Protein AF-A0A256HD34-F1 (afdb_monomer)

Sequence (84 aa):
MDTVRATIAHLRRALTASDAHNPGAVNAALLQATMAIEETCHPKIAAALRTARGVDPDSRTLRRYIRQLLRRLIAVVNCWEPSE

Solvent-accessible surface area (backbone atoms only — not comparable to full-atom values): 4490 Å² total; per-residue (Å²): 114,67,37,60,56,50,20,47,54,24,45,52,46,20,47,55,22,28,77,67,68,32,53,69,52,18,54,53,21,44,50,50,22,49,71,37,40,57,43,92,85,36,50,74,56,43,54,49,42,58,52,47,71,75,39,60,53,72,38,71,65,35,55,51,50,49,53,53,50,45,54,53,53,50,49,56,52,59,74,66,48,77,82,125

Nearest PDB structures (foldseek):
  2e2a-assembly1_B  TM=5.047E-01  e=5.949E-01  Lactococcus lactis
  3k1s-assembly1_A  TM=4.971E-01  e=9.727E-01  Bacillus anthracis
  3l8r-assembly2_F  TM=4.944E-01  e=1.680E+00  Streptococcus mutans
  2lrl-assembly1_A  TM=4.555E-01  e=2.601E+00  Escherichia coli K-12
  5cwj-assembly1_A  TM=3.872E-01  e=9.137E+00  synthetic construct

Structure (mmCIF, N/CA/C/O backbone):
data_AF-A0A256HD34-F1
#
_entry.id   AF-A0A256HD34-F1
#
loop_
_atom_site.group_PDB
_atom_site.id
_atom_site.type_symbol
_atom_site.label_atom_id
_atom_site.label_alt_id
_atom_site.label_comp_id
_atom_site.label_asym_id
_atom_site.label_entity_id
_atom_site.label_seq_id
_atom_site.pdbx_PDB_ins_code
_atom_site.Cartn_x
_atom_site.Cartn_y
_atom_site.Cartn_z
_atom_site.occupancy
_atom_site.B_iso_or_equiv
_atom_site.auth_seq_id
_atom_site.auth_comp_id
_atom_site.auth_asym_id
_atom_site.auth_atom_id
_atom_site.pdbx_PDB_model_num
ATOM 1 N N . MET A 1 1 ? -2.752 7.586 16.038 1.00 57.19 1 MET A N 1
ATOM 2 C CA . MET A 1 1 ? -3.031 8.414 14.837 1.00 57.19 1 MET A CA 1
ATOM 3 C C . MET A 1 1 ? -1.791 8.623 13.970 1.00 57.19 1 MET A C 1
ATOM 5 O O . MET A 1 1 ? -1.912 8.564 12.749 1.00 57.19 1 MET A O 1
ATOM 9 N N . ASP A 1 2 ? -0.611 8.820 14.566 1.00 78.06 2 ASP A N 1
ATOM 10 C CA . ASP A 1 2 ? 0.632 9.070 13.817 1.00 78.06 2 ASP A CA 1
ATOM 11 C C . ASP A 1 2 ? 1.058 7.923 12.898 1.00 78.06 2 ASP A C 1
ATOM 13 O O . ASP A 1 2 ? 1.514 8.162 11.782 1.00 78.06 2 ASP A O 1
ATOM 17 N N . THR A 1 3 ? 0.821 6.677 13.312 1.00 84.88 3 THR A N 1
ATOM 18 C CA . THR A 1 3 ? 1.133 5.470 12.532 1.00 84.88 3 THR A CA 1
ATOM 19 C C . THR A 1 3 ? 0.403 5.450 11.188 1.00 84.88 3 THR A C 1
ATOM 21 O O . THR A 1 3 ? 1.027 5.277 10.146 1.00 84.88 3 THR A O 1
ATOM 24 N N . VAL A 1 4 ? -0.902 5.742 11.175 1.00 88.00 4 VAL A N 1
ATOM 25 C CA . VAL A 1 4 ? -1.725 5.790 9.952 1.00 88.00 4 VAL A CA 1
ATOM 26 C C . VAL A 1 4 ? -1.279 6.915 9.013 1.00 88.00 4 VAL A C 1
ATOM 28 O O . VAL A 1 4 ? -1.135 6.683 7.809 1.00 88.00 4 VAL A O 1
ATOM 31 N N . ARG A 1 5 ? -1.016 8.124 9.536 1.00 89.69 5 ARG A N 1
ATOM 32 C CA . ARG A 1 5 ? -0.523 9.246 8.714 1.00 89.69 5 ARG A CA 1
ATOM 33 C C . ARG A 1 5 ? 0.870 8.945 8.140 1.00 89.69 5 ARG A C 1
ATOM 35 O O . ARG A 1 5 ? 1.102 9.206 6.957 1.00 89.69 5 ARG A O 1
ATOM 42 N N . ALA A 1 6 ? 1.753 8.315 8.916 1.00 91.94 6 ALA A N 1
ATOM 43 C CA . ALA A 1 6 ? 3.053 7.842 8.441 1.00 91.94 6 ALA A CA 1
ATOM 44 C C . ALA A 1 6 ? 2.907 6.775 7.340 1.00 91.94 6 ALA A C 1
ATOM 46 O O . ALA A 1 6 ? 3.513 6.904 6.274 1.00 91.94 6 ALA A O 1
ATOM 47 N N . THR A 1 7 ? 2.038 5.772 7.520 1.00 93.31 7 THR A N 1
ATOM 48 C CA . THR A 1 7 ? 1.743 4.764 6.486 1.00 93.31 7 THR A CA 1
ATOM 49 C C . THR A 1 7 ? 1.239 5.413 5.193 1.00 93.31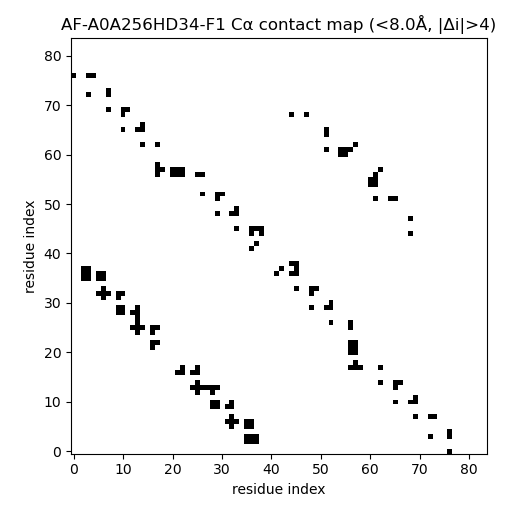 7 THR A C 1
ATOM 51 O O . THR A 1 7 ? 1.690 5.042 4.108 1.00 93.31 7 THR A O 1
ATOM 54 N N . ILE A 1 8 ? 0.356 6.417 5.277 1.00 94.06 8 ILE A N 1
ATOM 55 C CA . ILE A 1 8 ? -0.114 7.184 4.109 1.00 94.06 8 ILE A CA 1
ATOM 56 C C . ILE A 1 8 ? 1.060 7.869 3.395 1.00 94.06 8 ILE A C 1
ATOM 58 O O . ILE A 1 8 ? 1.155 7.795 2.167 1.00 94.06 8 ILE A O 1
ATOM 62 N N . ALA A 1 9 ? 1.967 8.511 4.134 1.00 95.56 9 ALA A N 1
ATOM 63 C CA . ALA A 1 9 ? 3.135 9.174 3.555 1.00 95.56 9 ALA A CA 1
ATOM 64 C C . ALA A 1 9 ? 4.056 8.180 2.825 1.00 95.56 9 ALA A C 1
ATOM 66 O O . ALA A 1 9 ? 4.474 8.439 1.693 1.00 95.56 9 ALA A O 1
ATOM 67 N N . HIS A 1 10 ? 4.318 7.015 3.420 1.00 96.31 10 HIS A N 1
ATOM 68 C CA . HIS A 1 10 ? 5.115 5.962 2.788 1.00 96.31 10 HIS A CA 1
ATOM 69 C C . HIS A 1 10 ? 4.440 5.384 1.537 1.00 96.31 10 HIS A C 1
ATOM 71 O O . HIS A 1 10 ? 5.099 5.195 0.518 1.00 96.31 10 HIS A O 1
ATOM 77 N N . LEU A 1 11 ? 3.120 5.187 1.553 1.00 95.31 11 LEU A N 1
ATOM 78 C CA . LEU A 1 11 ? 2.374 4.733 0.376 1.00 95.31 11 LEU A CA 1
ATOM 79 C C . LEU A 1 11 ? 2.373 5.757 -0.765 1.00 95.31 11 LEU A C 1
ATOM 81 O O . LEU A 1 11 ? 2.476 5.371 -1.928 1.00 95.31 11 LEU A O 1
ATOM 85 N N . ARG A 1 12 ? 2.299 7.058 -0.457 1.00 96.44 12 ARG A N 1
ATOM 86 C CA . ARG A 1 12 ? 2.463 8.117 -1.467 1.00 96.44 12 ARG A CA 1
ATOM 87 C C . ARG A 1 12 ? 3.852 8.057 -2.103 1.00 96.44 12 ARG A C 1
ATOM 89 O O . ARG A 1 12 ? 3.947 8.090 -3.324 1.00 96.44 12 ARG A O 1
ATOM 96 N N . ARG A 1 13 ? 4.907 7.873 -1.298 1.00 95.94 13 ARG A N 1
ATOM 97 C CA . ARG A 1 13 ? 6.281 7.684 -1.804 1.00 95.94 13 ARG A CA 1
ATOM 98 C C . ARG A 1 13 ? 6.407 6.442 -2.688 1.00 95.94 13 ARG A C 1
ATOM 100 O O . ARG A 1 13 ? 7.035 6.522 -3.736 1.00 95.94 13 ARG A O 1
ATOM 107 N N . ALA A 1 14 ? 5.781 5.326 -2.308 1.00 95.12 14 ALA A N 1
ATOM 108 C CA . ALA A 1 14 ? 5.769 4.109 -3.121 1.00 95.12 14 ALA A CA 1
ATOM 109 C C . ALA A 1 14 ? 5.087 4.331 -4.482 1.00 95.12 14 ALA A C 1
ATOM 111 O O . ALA A 1 14 ? 5.571 3.839 -5.497 1.00 95.12 14 ALA A O 1
ATOM 112 N N . LEU A 1 15 ? 3.993 5.103 -4.521 1.00 94.56 15 LEU A N 1
ATOM 113 C CA . LEU A 1 15 ? 3.315 5.444 -5.773 1.00 94.56 15 LEU A CA 1
ATOM 114 C C . LEU A 1 15 ? 4.209 6.297 -6.680 1.00 94.56 15 LEU A C 1
ATOM 116 O O . LEU A 1 15 ? 4.412 5.934 -7.832 1.00 94.56 15 LEU A O 1
ATOM 120 N N . THR A 1 16 ? 4.802 7.365 -6.138 1.00 95.88 16 THR A N 1
ATOM 121 C CA . THR A 1 16 ? 5.738 8.229 -6.875 1.00 95.88 16 THR A CA 1
ATOM 122 C C . THR A 1 16 ? 6.944 7.451 -7.400 1.00 95.88 16 THR A C 1
ATOM 124 O O . THR A 1 16 ? 7.351 7.650 -8.539 1.00 95.88 16 THR A O 1
ATOM 127 N N . ALA A 1 17 ? 7.498 6.535 -6.603 1.00 94.81 17 ALA A N 1
ATOM 128 C CA . ALA A 1 17 ? 8.605 5.682 -7.024 1.00 94.81 17 ALA A CA 1
ATOM 129 C C . ALA A 1 17 ? 8.210 4.708 -8.147 1.00 94.81 17 ALA A C 1
ATOM 131 O O . ALA A 1 17 ? 9.002 4.491 -9.060 1.00 94.81 17 ALA A O 1
ATOM 132 N N . SER A 1 18 ? 6.993 4.152 -8.103 1.00 93.56 18 SER A N 1
ATOM 133 C CA . SER A 1 18 ? 6.473 3.270 -9.160 1.00 93.56 18 SER A CA 1
ATOM 134 C C . SER A 1 18 ? 6.225 4.035 -10.462 1.00 93.56 18 SER A C 1
ATOM 136 O O . SER A 1 18 ? 6.523 3.524 -11.536 1.00 93.56 18 SER A O 1
ATOM 138 N N . ASP A 1 19 ? 5.725 5.272 -10.383 1.00 92.94 19 ASP A N 1
ATOM 139 C CA . ASP A 1 19 ? 5.561 6.138 -11.559 1.00 92.94 19 ASP A CA 1
ATOM 140 C C . ASP A 1 19 ? 6.918 6.565 -12.155 1.00 92.94 19 ASP A C 1
ATOM 142 O O . ASP A 1 19 ? 7.024 6.775 -13.360 1.00 92.94 19 ASP A O 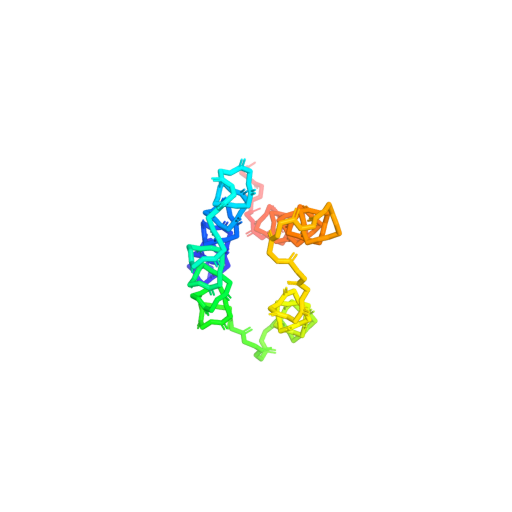1
ATOM 146 N N . ALA A 1 20 ? 7.965 6.645 -11.328 1.00 94.44 20 ALA A N 1
ATOM 147 C CA . ALA A 1 20 ? 9.338 6.939 -11.741 1.00 94.44 20 ALA A CA 1
ATOM 148 C C . ALA A 1 20 ? 10.155 5.697 -12.153 1.00 94.44 20 ALA A C 1
ATOM 150 O O . ALA A 1 20 ? 11.361 5.822 -12.363 1.00 94.44 20 ALA A O 1
ATOM 151 N N . HIS A 1 21 ? 9.537 4.511 -12.236 1.00 92.44 21 HIS A N 1
ATOM 152 C CA . HIS A 1 21 ? 10.213 3.246 -12.557 1.00 92.44 21 HIS A CA 1
ATOM 153 C C . HIS A 1 21 ? 11.422 2.943 -11.652 1.00 92.44 21 HIS A C 1
ATOM 155 O O . HIS A 1 21 ? 12.476 2.494 -12.104 1.00 92.44 21 HIS A O 1
ATOM 161 N N . ASN A 1 22 ? 11.286 3.229 -10.352 1.00 95.19 22 ASN A N 1
ATOM 162 C CA . ASN A 1 22 ? 12.322 2.996 -9.351 1.00 95.19 22 ASN A CA 1
ATOM 163 C C . ASN A 1 22 ? 11.918 1.859 -8.390 1.00 95.19 22 ASN A C 1
ATOM 165 O O . ASN A 1 22 ? 11.400 2.120 -7.295 1.00 95.19 22 ASN A O 1
ATOM 169 N N . PRO A 1 23 ? 12.181 0.589 -8.750 1.00 92.50 23 PRO A N 1
ATOM 170 C CA . PRO A 1 23 ? 11.733 -0.567 -7.976 1.00 92.50 23 PRO A CA 1
ATOM 171 C C . PRO A 1 23 ? 12.370 -0.653 -6.582 1.00 92.50 23 PRO A C 1
ATOM 173 O O . PRO A 1 23 ? 11.730 -1.102 -5.628 1.00 92.50 23 PRO A O 1
ATOM 176 N N . GLY A 1 24 ? 13.609 -0.173 -6.427 1.00 92.94 24 GLY A N 1
ATOM 177 C CA . GLY 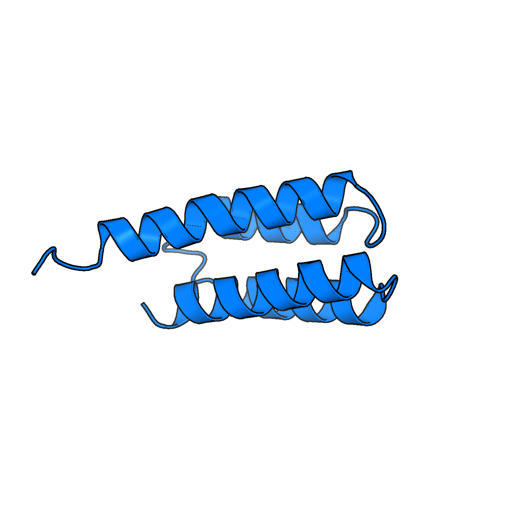A 1 24 ? 14.281 -0.111 -5.127 1.00 92.94 24 GLY A CA 1
ATOM 178 C C . GLY A 1 24 ? 13.558 0.825 -4.157 1.00 92.94 24 GLY A C 1
ATOM 179 O O . GLY A 1 24 ? 13.265 0.446 -3.021 1.00 92.94 24 GLY A O 1
ATOM 180 N N . ALA A 1 25 ? 13.193 2.020 -4.627 1.00 94.62 25 ALA A N 1
ATOM 181 C CA . ALA A 1 25 ? 12.449 2.990 -3.829 1.00 94.62 25 ALA A CA 1
ATOM 182 C C . ALA A 1 25 ? 11.012 2.528 -3.527 1.00 94.62 25 ALA A C 1
ATOM 184 O O . ALA A 1 25 ? 10.523 2.769 -2.421 1.00 94.62 25 ALA A O 1
ATOM 185 N N . VAL A 1 26 ? 10.355 1.813 -4.452 1.00 95.12 26 VAL A N 1
ATOM 186 C CA . VAL A 1 26 ? 9.043 1.185 -4.208 1.00 95.12 26 VAL A CA 1
ATOM 187 C C . VAL A 1 26 ? 9.128 0.198 -3.044 1.00 95.12 26 VAL A C 1
ATOM 189 O O . VAL A 1 26 ? 8.374 0.312 -2.076 1.00 95.12 26 VAL A O 1
ATOM 192 N N . ASN A 1 27 ? 10.074 -0.740 -3.101 1.00 94.31 27 ASN A N 1
ATOM 193 C CA . ASN A 1 27 ? 10.226 -1.773 -2.080 1.00 94.31 27 ASN A CA 1
ATOM 194 C C . ASN A 1 27 ? 10.592 -1.191 -0.713 1.00 94.31 27 ASN A C 1
ATOM 196 O O . ASN A 1 27 ? 10.013 -1.592 0.301 1.00 94.31 27 ASN A O 1
ATOM 200 N N . ALA A 1 28 ? 11.492 -0.206 -0.682 1.00 95.75 28 ALA A N 1
ATOM 201 C CA . ALA A 1 28 ? 11.838 0.506 0.542 1.00 95.75 28 ALA A CA 1
ATOM 202 C C . ALA A 1 28 ? 10.612 1.213 1.142 1.00 95.75 28 ALA A C 1
ATOM 204 O O . ALA A 1 28 ? 10.334 1.073 2.333 1.00 95.75 28 ALA A O 1
ATOM 205 N N . ALA A 1 29 ? 9.831 1.922 0.324 1.00 95.81 29 ALA A N 1
ATOM 206 C CA . ALA A 1 29 ? 8.645 2.633 0.787 1.00 95.81 29 ALA A CA 1
ATOM 207 C C . ALA A 1 29 ? 7.544 1.684 1.296 1.00 95.81 29 ALA A C 1
ATOM 209 O O . ALA A 1 29 ? 6.937 1.956 2.331 1.00 95.81 29 ALA A O 1
ATOM 210 N N . LEU A 1 30 ? 7.313 0.545 0.633 1.00 94.62 30 LEU A N 1
ATOM 211 C CA . LEU A 1 30 ? 6.357 -0.469 1.096 1.00 94.62 30 LEU A CA 1
ATOM 212 C C . LEU A 1 30 ? 6.806 -1.157 2.391 1.00 94.62 30 LEU A C 1
ATOM 214 O O . LEU A 1 30 ? 5.970 -1.453 3.250 1.00 94.62 30 LEU A O 1
ATOM 218 N N . LEU A 1 31 ? 8.110 -1.393 2.563 1.00 94.19 31 LEU A N 1
ATOM 219 C CA . LEU A 1 31 ? 8.661 -1.903 3.818 1.00 94.19 31 LEU A CA 1
ATOM 220 C C . LEU A 1 31 ? 8.418 -0.911 4.960 1.00 94.19 31 LEU A C 1
ATOM 222 O O . LEU A 1 31 ? 7.867 -1.297 5.987 1.00 94.19 31 LEU A O 1
ATOM 226 N N . GLN A 1 32 ? 8.740 0.367 4.753 1.00 94.81 32 GLN A N 1
ATOM 227 C CA . GLN A 1 32 ? 8.495 1.417 5.745 1.00 94.81 32 GLN A CA 1
ATOM 228 C C . GLN A 1 32 ? 7.001 1.555 6.072 1.00 94.81 32 GLN A C 1
ATOM 230 O O . GLN A 1 32 ? 6.634 1.641 7.238 1.00 94.81 32 GLN A O 1
ATOM 235 N N . ALA A 1 33 ? 6.116 1.469 5.071 1.00 94.12 33 ALA A N 1
ATOM 236 C CA . ALA A 1 33 ? 4.668 1.454 5.294 1.00 94.12 33 ALA A CA 1
ATOM 237 C C . ALA A 1 33 ? 4.216 0.262 6.160 1.00 94.12 33 ALA A C 1
ATOM 239 O O . ALA A 1 33 ? 3.343 0.424 7.010 1.00 94.12 33 ALA A O 1
ATOM 240 N N . THR A 1 34 ? 4.820 -0.914 5.954 1.00 92.31 34 THR A N 1
ATOM 241 C CA . THR A 1 34 ? 4.546 -2.136 6.732 1.00 92.31 34 THR A CA 1
ATOM 242 C C . THR A 1 34 ? 5.037 -2.017 8.174 1.00 92.31 34 THR A C 1
ATOM 244 O O . THR A 1 34 ? 4.377 -2.519 9.072 1.00 92.31 34 THR A O 1
ATOM 247 N N . MET A 1 35 ? 6.174 -1.355 8.404 1.00 91.06 35 MET A N 1
ATOM 248 C CA . MET A 1 35 ? 6.703 -1.120 9.753 1.00 91.06 35 MET A CA 1
ATOM 249 C C . MET A 1 35 ? 5.940 -0.022 10.500 1.00 91.06 35 MET A C 1
ATOM 251 O O . MET A 1 35 ? 5.828 -0.077 11.718 1.00 91.06 35 MET A O 1
ATOM 255 N N . ALA A 1 36 ? 5.427 0.974 9.776 1.00 92.12 36 ALA A N 1
ATOM 256 C CA . ALA A 1 36 ? 4.705 2.096 10.364 1.00 92.12 36 ALA A CA 1
ATOM 257 C C . ALA A 1 36 ? 3.271 1.742 10.777 1.00 92.12 36 ALA A C 1
ATOM 259 O O . ALA A 1 36 ? 2.743 2.357 11.700 1.00 92.12 36 ALA A O 1
ATOM 260 N N . ILE A 1 37 ? 2.617 0.799 10.086 1.00 90.31 37 ILE A N 1
ATOM 261 C CA . ILE A 1 37 ? 1.239 0.429 10.410 1.00 90.31 37 ILE A CA 1
ATOM 262 C C . ILE A 1 37 ? 1.201 -0.410 11.691 1.00 90.31 37 ILE A C 1
ATOM 264 O O . ILE A 1 37 ? 1.917 -1.398 11.833 1.00 90.31 37 ILE A O 1
ATOM 268 N N . GLU A 1 38 ? 0.315 -0.047 12.611 1.00 87.56 38 GLU A N 1
ATOM 269 C CA . GLU A 1 38 ? 0.053 -0.861 13.793 1.00 87.56 38 GLU A CA 1
ATOM 270 C C . GLU A 1 38 ? -0.826 -2.058 13.404 1.00 87.56 38 GLU A C 1
ATOM 272 O O . GLU A 1 38 ? -2.024 -1.923 13.140 1.00 87.56 38 GLU A O 1
ATOM 277 N N . GLU A 1 39 ? -0.215 -3.240 13.305 1.00 86.19 39 GLU A N 1
ATOM 278 C CA . GLU A 1 39 ? -0.876 -4.437 12.778 1.00 86.19 39 GLU A CA 1
ATOM 279 C C . GLU A 1 39 ? -2.048 -4.915 13.640 1.00 86.19 39 GLU A C 1
ATOM 281 O O . GLU A 1 39 ? -3.062 -5.342 13.089 1.00 86.19 39 GLU A O 1
ATOM 286 N N . THR A 1 40 ? -1.947 -4.806 14.965 1.00 85.06 40 THR A N 1
ATOM 287 C CA . THR A 1 40 ? -3.017 -5.188 15.900 1.00 85.06 40 THR A CA 1
ATOM 288 C C . THR A 1 40 ? -4.292 -4.376 15.661 1.00 85.06 40 THR A C 1
ATOM 290 O O . THR A 1 40 ? -5.390 -4.931 15.662 1.00 85.06 40 THR A O 1
ATOM 293 N N . CYS A 1 41 ? -4.146 -3.083 15.366 1.00 83.75 41 CYS A N 1
ATOM 294 C CA . CYS A 1 41 ? -5.244 -2.168 15.058 1.00 83.75 41 CYS A CA 1
ATOM 295 C C . CYS A 1 41 ? -5.737 -2.295 13.605 1.00 83.75 41 CYS A C 1
ATOM 297 O O . CYS A 1 41 ? -6.919 -2.086 13.318 1.00 83.75 41 CYS A O 1
ATOM 299 N N . HIS A 1 42 ? -4.852 -2.640 12.662 1.00 85.00 42 HIS A N 1
ATOM 300 C CA . HIS A 1 42 ? -5.154 -2.638 11.227 1.00 85.00 42 HIS A CA 1
ATOM 301 C C . HIS A 1 42 ? -4.671 -3.900 10.480 1.00 85.00 42 HIS A C 1
ATOM 303 O O . HIS A 1 42 ? -3.968 -3.794 9.465 1.00 85.00 42 HIS A O 1
ATOM 309 N N . PRO A 1 43 ? -5.116 -5.110 10.870 1.00 87.94 43 PRO A N 1
ATOM 310 C CA . PRO A 1 43 ? -4.568 -6.365 10.346 1.00 87.94 43 PRO A CA 1
ATOM 311 C C . PRO A 1 43 ? -4.819 -6.543 8.841 1.00 87.94 43 PRO A C 1
ATOM 313 O O . PRO A 1 43 ? -3.951 -6.995 8.093 1.00 87.94 43 PRO A O 1
ATOM 316 N N . LYS A 1 44 ? -5.985 -6.102 8.348 1.00 88.56 44 LYS A N 1
ATOM 317 C CA . LYS A 1 44 ? -6.322 -6.145 6.912 1.00 88.56 44 LYS A CA 1
ATOM 318 C C . LYS A 1 44 ? -5.423 -5.232 6.070 1.00 88.56 44 LYS A C 1
ATOM 320 O O . LYS A 1 44 ? -5.168 -5.533 4.905 1.00 88.56 44 LYS A O 1
ATOM 325 N N . ILE A 1 45 ? -4.961 -4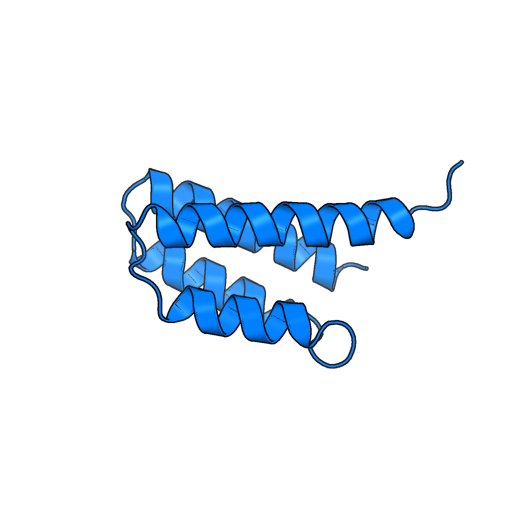.117 6.638 1.00 88.31 45 ILE A N 1
ATOM 326 C CA . ILE A 1 45 ? -4.069 -3.172 5.954 1.00 88.31 45 ILE A CA 1
ATOM 327 C C . ILE A 1 45 ? -2.649 -3.737 5.933 1.00 88.31 45 ILE A C 1
ATOM 329 O O . ILE A 1 45 ? -2.028 -3.755 4.872 1.00 88.31 45 ILE A O 1
ATOM 333 N N . ALA A 1 46 ? -2.177 -4.277 7.059 1.00 90.25 46 ALA A N 1
ATOM 334 C CA . ALA A 1 46 ? -0.884 -4.953 7.143 1.00 90.25 46 ALA A CA 1
ATOM 335 C C . ALA A 1 46 ? -0.781 -6.124 6.144 1.00 90.25 46 ALA A C 1
ATOM 337 O O . ALA A 1 46 ? 0.183 -6.212 5.382 1.00 90.25 46 ALA A O 1
ATOM 338 N N . ALA A 1 47 ? -1.809 -6.974 6.055 1.00 91.19 47 ALA A N 1
ATOM 339 C CA . ALA A 1 47 ? -1.855 -8.073 5.086 1.00 91.19 47 ALA A CA 1
ATOM 340 C C . ALA A 1 47 ? -1.813 -7.588 3.623 1.00 91.19 47 ALA A C 1
ATOM 342 O O . ALA A 1 47 ? -1.099 -8.148 2.786 1.00 91.19 47 ALA A O 1
ATOM 343 N N . ALA A 1 48 ? -2.539 -6.513 3.308 1.00 91.44 48 ALA A N 1
ATOM 344 C CA . ALA A 1 48 ? -2.535 -5.931 1.971 1.00 91.44 48 ALA A CA 1
ATOM 345 C C . ALA A 1 48 ? -1.177 -5.299 1.606 1.00 91.44 48 ALA A C 1
ATOM 347 O O . ALA A 1 48 ? -0.739 -5.428 0.465 1.00 91.44 48 ALA A O 1
ATOM 348 N N . LEU A 1 49 ? -0.479 -4.679 2.564 1.00 91.62 49 LEU A N 1
ATOM 349 C CA . LEU A 1 49 ? 0.884 -4.169 2.372 1.00 91.62 49 LEU A CA 1
ATOM 350 C C . LEU A 1 49 ? 1.882 -5.297 2.088 1.00 91.62 49 LEU A C 1
ATOM 352 O O . LEU A 1 49 ? 2.685 -5.185 1.163 1.00 91.62 49 LEU A O 1
ATOM 356 N N . ARG A 1 50 ? 1.793 -6.418 2.817 1.00 90.44 50 ARG A N 1
ATOM 357 C CA . ARG A 1 50 ? 2.612 -7.610 2.532 1.00 90.44 50 ARG A CA 1
ATOM 358 C C . ARG A 1 50 ? 2.344 -8.168 1.139 1.00 90.44 50 ARG A C 1
ATOM 360 O O . ARG A 1 50 ? 3.288 -8.486 0.428 1.00 90.44 50 ARG A O 1
ATOM 367 N N . THR A 1 51 ? 1.075 -8.219 0.735 1.00 91.25 51 THR A N 1
ATOM 368 C CA . THR A 1 51 ? 0.692 -8.643 -0.620 1.00 91.25 51 THR A CA 1
ATOM 369 C C . THR A 1 5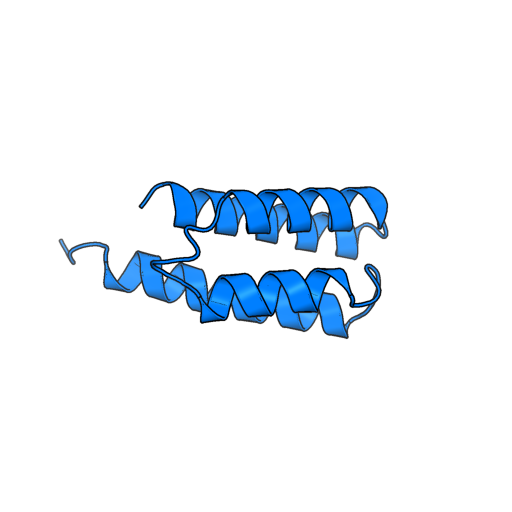1 ? 1.300 -7.716 -1.671 1.00 91.25 51 THR A C 1
ATOM 371 O O . THR A 1 51 ? 1.892 -8.191 -2.632 1.00 91.25 51 THR A O 1
ATOM 374 N N . ALA A 1 52 ? 1.224 -6.397 -1.466 1.00 90.50 52 ALA A N 1
ATOM 375 C CA . ALA A 1 52 ? 1.781 -5.405 -2.383 1.00 90.50 52 ALA A CA 1
ATOM 376 C C . ALA A 1 52 ? 3.300 -5.560 -2.585 1.00 90.50 52 ALA A C 1
ATOM 37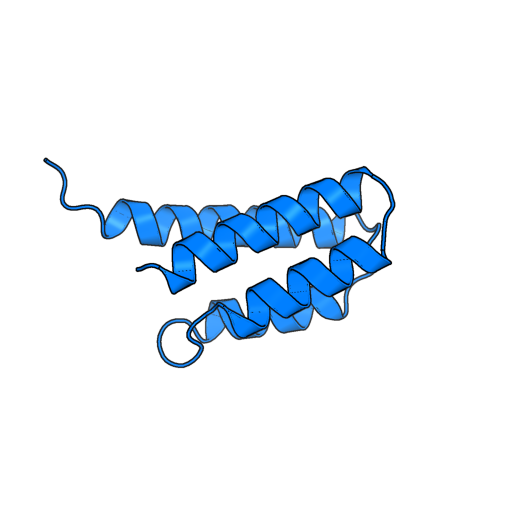8 O O . ALA A 1 52 ? 3.781 -5.348 -3.691 1.00 90.50 52 ALA A O 1
ATOM 379 N N . ARG A 1 53 ? 4.049 -5.988 -1.560 1.00 89.56 53 ARG A N 1
ATOM 380 C CA . ARG A 1 53 ? 5.498 -6.254 -1.668 1.00 89.56 53 ARG A CA 1
ATOM 381 C C . ARG A 1 53 ? 5.853 -7.443 -2.567 1.00 89.56 53 ARG A C 1
ATOM 383 O O . ARG A 1 53 ? 6.994 -7.534 -2.998 1.00 89.56 53 ARG A O 1
ATOM 390 N N . GLY A 1 54 ? 4.915 -8.358 -2.809 1.00 89.69 54 GLY A N 1
ATOM 391 C CA . GLY A 1 54 ? 5.100 -9.488 -3.726 1.00 89.69 54 GLY A CA 1
ATOM 392 C C . GLY A 1 54 ? 4.667 -9.194 -5.164 1.00 89.69 54 GLY A C 1
ATOM 393 O O . GLY A 1 54 ? 4.789 -10.060 -6.024 1.00 89.69 54 GLY A O 1
ATOM 394 N N . VAL A 1 55 ? 4.123 -8.004 -5.429 1.00 91.31 55 VAL A N 1
ATOM 395 C CA . VAL A 1 55 ? 3.687 -7.592 -6.765 1.00 91.31 55 VAL A CA 1
ATOM 396 C C . VAL A 1 55 ? 4.828 -6.856 -7.457 1.00 91.31 55 VAL A C 1
ATOM 398 O O . VAL A 1 55 ? 5.550 -6.093 -6.821 1.00 91.31 55 VAL A O 1
ATOM 401 N N . ASP A 1 56 ? 4.953 -7.056 -8.769 1.00 91.75 56 ASP A N 1
ATOM 402 C CA . ASP A 1 56 ? 5.924 -6.345 -9.597 1.00 91.75 56 ASP A CA 1
ATOM 403 C C . ASP A 1 56 ? 5.857 -4.813 -9.360 1.00 91.75 56 ASP A C 1
ATOM 405 O O . ASP A 1 56 ? 4.774 -4.223 -9.532 1.00 91.75 56 ASP A O 1
ATOM 409 N N . PRO A 1 57 ? 6.976 -4.175 -8.950 1.00 88.88 57 PRO A N 1
ATOM 410 C CA . PRO A 1 57 ? 7.044 -2.760 -8.578 1.00 88.88 57 PRO A CA 1
ATOM 411 C C . PRO A 1 57 ? 6.608 -1.788 -9.681 1.00 88.88 57 PRO A C 1
ATOM 413 O O . PRO A 1 57 ? 6.084 -0.708 -9.383 1.00 88.88 57 PRO A O 1
ATOM 416 N N . ASP A 1 58 ? 6.751 -2.186 -10.943 1.00 87.94 58 ASP A N 1
ATOM 417 C CA . ASP A 1 58 ? 6.403 -1.358 -12.100 1.00 87.94 58 ASP A CA 1
ATOM 418 C C . ASP A 1 58 ? 5.015 -1.681 -12.670 1.00 87.94 58 ASP A C 1
ATOM 420 O O . ASP A 1 58 ? 4.511 -1.008 -13.584 1.00 87.94 58 ASP A O 1
ATOM 424 N N . SER A 1 59 ? 4.322 -2.657 -12.083 1.00 91.00 59 SER A N 1
ATOM 425 C CA . SER A 1 59 ? 3.022 -3.089 -12.571 1.00 91.00 59 SER A CA 1
ATOM 426 C C . SER A 1 59 ? 1.914 -2.071 -12.290 1.00 91.00 59 SER A C 1
ATOM 428 O O . SER A 1 59 ? 1.794 -1.452 -11.225 1.00 91.00 59 SER A O 1
ATOM 430 N N . ARG A 1 60 ? 0.979 -1.973 -13.244 1.00 92.00 60 ARG A N 1
ATOM 431 C CA . ARG A 1 60 ? -0.288 -1.244 -13.042 1.00 92.00 60 ARG A CA 1
ATOM 432 C C . ARG A 1 60 ? -1.081 -1.806 -11.857 1.00 92.00 60 ARG A C 1
ATOM 434 O O . ARG A 1 60 ? -1.795 -1.054 -11.190 1.00 92.00 60 ARG A O 1
ATOM 441 N N . THR A 1 61 ? -0.945 -3.106 -11.595 1.00 92.06 61 THR A N 1
ATOM 442 C CA . THR A 1 61 ? -1.578 -3.811 -10.475 1.00 92.06 61 THR A CA 1
ATOM 443 C C . THR A 1 61 ? -1.110 -3.252 -9.138 1.00 92.06 61 THR A C 1
ATOM 445 O O . THR A 1 61 ? -1.952 -2.894 -8.312 1.00 92.06 61 THR A O 1
ATOM 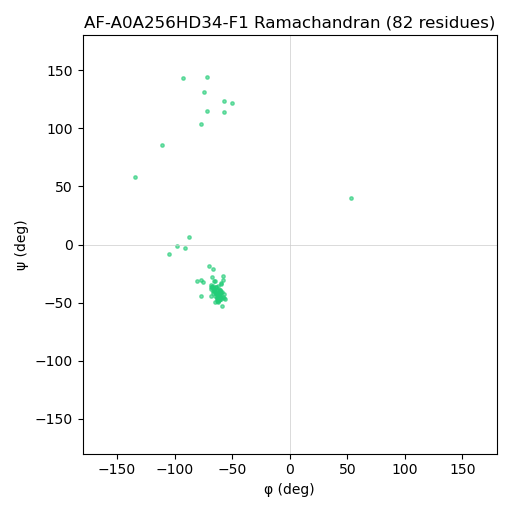448 N N . LEU A 1 62 ? 0.201 -3.072 -8.949 1.00 92.38 62 LEU A N 1
ATOM 449 C CA . LEU A 1 62 ? 0.730 -2.484 -7.724 1.00 92.38 62 LEU A CA 1
ATOM 450 C C . LEU A 1 62 ? 0.220 -1.055 -7.522 1.00 92.38 62 LEU A C 1
ATOM 452 O O . LEU A 1 62 ? -0.304 -0.727 -6.455 1.00 92.38 62 LEU A O 1
ATOM 456 N N . ARG A 1 63 ? 0.276 -0.213 -8.562 1.00 93.69 63 ARG A N 1
ATOM 457 C CA . ARG A 1 63 ? -0.240 1.166 -8.483 1.00 93.69 63 ARG A CA 1
ATOM 458 C C . ARG A 1 63 ? -1.726 1.216 -8.140 1.00 93.69 63 ARG A C 1
ATOM 460 O O . ARG A 1 63 ? -2.174 2.151 -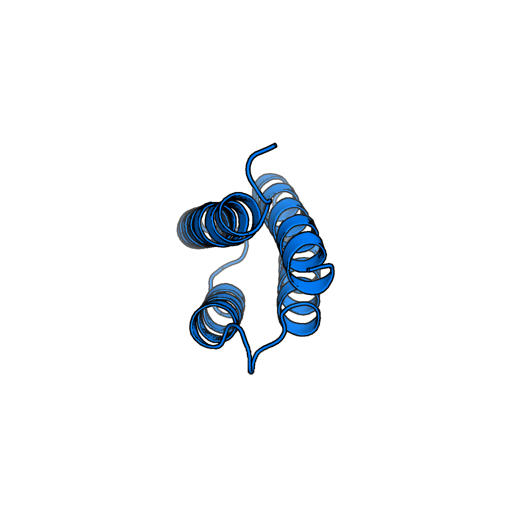7.472 1.00 93.69 63 ARG A O 1
ATOM 467 N N . ARG A 1 64 ? -2.522 0.247 -8.603 1.00 93.94 64 ARG A N 1
ATOM 468 C CA . ARG A 1 64 ? -3.943 0.132 -8.239 1.00 93.94 64 ARG A CA 1
ATOM 469 C C . ARG A 1 64 ? -4.102 -0.252 -6.768 1.00 93.94 64 ARG A C 1
ATOM 471 O O . ARG A 1 64 ? -4.908 0.376 -6.081 1.00 93.94 64 ARG A O 1
ATOM 478 N N . TYR A 1 65 ? -3.318 -1.213 -6.281 1.00 92.19 65 TYR A N 1
ATOM 479 C CA . TYR A 1 65 ? -3.342 -1.615 -4.874 1.00 92.19 65 TYR A CA 1
ATOM 480 C C . TYR A 1 65 ? -2.943 -0.481 -3.932 1.00 92.19 65 TYR A C 1
ATOM 482 O O . TYR A 1 65 ? -3.686 -0.188 -2.995 1.00 92.19 65 TYR A O 1
ATOM 490 N N . ILE A 1 66 ? -1.838 0.214 -4.214 1.00 93.12 66 ILE A N 1
ATOM 491 C CA . ILE A 1 66 ? -1.378 1.358 -3.413 1.00 93.12 66 ILE A CA 1
ATOM 492 C C . ILE A 1 66 ? -2.465 2.442 -3.347 1.00 93.12 66 ILE A C 1
ATOM 494 O O . ILE A 1 66 ? -2.793 2.929 -2.266 1.00 93.12 66 ILE A O 1
ATOM 498 N N . ARG A 1 67 ? -3.103 2.775 -4.478 1.00 94.38 67 ARG A N 1
ATOM 499 C CA . ARG A 1 67 ? -4.204 3.757 -4.516 1.00 94.38 67 ARG A CA 1
ATOM 500 C C . ARG A 1 67 ? -5.427 3.320 -3.708 1.00 94.38 67 ARG A C 1
ATOM 502 O O . ARG A 1 67 ? -6.047 4.149 -3.044 1.00 94.38 67 ARG A O 1
ATOM 509 N N . GLN A 1 68 ? -5.785 2.038 -3.743 1.00 92.88 68 GLN A N 1
ATOM 510 C CA . GLN A 1 68 ? -6.892 1.517 -2.940 1.00 92.88 68 GLN A CA 1
ATOM 511 C C . GLN A 1 68 ? -6.576 1.566 -1.438 1.00 92.88 68 GLN A C 1
ATOM 513 O O . GLN A 1 68 ? -7.448 1.927 -0.647 1.00 92.88 68 GLN A O 1
ATOM 518 N N . LEU A 1 69 ? -5.335 1.253 -1.054 1.00 91.62 69 LEU A N 1
ATOM 519 C CA . LEU A 1 69 ? -4.867 1.360 0.329 1.00 91.62 69 LEU A CA 1
ATOM 520 C C . LEU A 1 69 ? -4.900 2.803 0.828 1.00 91.62 69 LEU A C 1
ATOM 522 O O . LEU A 1 69 ? -5.439 3.054 1.903 1.00 91.62 69 LEU A O 1
ATOM 526 N N . LEU A 1 70 ? -4.420 3.751 0.021 1.00 93.19 70 LEU A N 1
ATOM 527 C CA . LEU A 1 70 ? -4.476 5.178 0.340 1.00 93.19 70 LEU A CA 1
ATOM 528 C C . LEU A 1 70 ? -5.907 5.652 0.609 1.00 93.19 70 LEU A C 1
ATOM 530 O O . LEU A 1 70 ? -6.144 6.306 1.617 1.00 93.19 70 LEU A O 1
ATOM 534 N N . ARG A 1 71 ? -6.877 5.283 -0.239 1.00 90.62 71 ARG A N 1
ATOM 535 C CA . ARG A 1 71 ? -8.289 5.660 -0.034 1.00 90.62 71 ARG A CA 1
ATOM 536 C C . ARG A 1 71 ? -8.853 5.116 1.276 1.00 90.62 71 ARG A C 1
ATOM 538 O O . ARG A 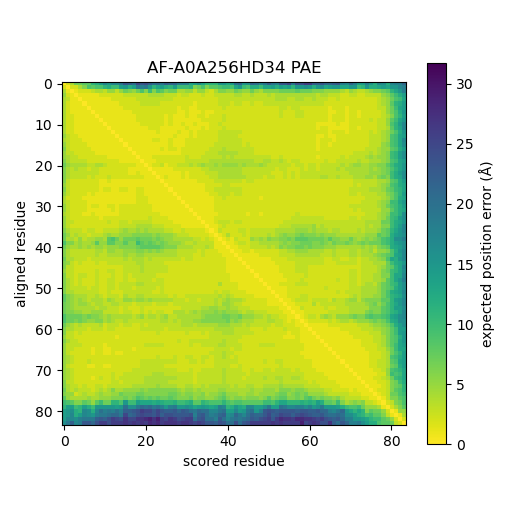1 71 ? -9.529 5.847 1.989 1.00 90.62 71 ARG A O 1
ATOM 545 N N . ARG A 1 72 ? -8.561 3.851 1.600 1.00 88.75 72 ARG A N 1
ATOM 546 C CA . ARG A 1 72 ? -9.008 3.226 2.856 1.00 88.75 72 ARG A CA 1
ATOM 547 C C . ARG A 1 72 ? -8.401 3.918 4.074 1.00 88.75 72 ARG A C 1
ATOM 549 O O . ARG A 1 72 ? -9.125 4.221 5.009 1.00 88.75 72 ARG A O 1
ATOM 556 N N . LEU A 1 73 ? -7.096 4.186 4.048 1.00 87.62 73 LEU A N 1
ATOM 557 C CA . LEU A 1 73 ? -6.395 4.840 5.154 1.00 87.62 73 LEU A CA 1
ATOM 558 C C . LEU A 1 73 ? -6.850 6.290 5.351 1.00 87.62 73 LEU A C 1
ATOM 560 O O . LEU A 1 73 ? -7.066 6.700 6.483 1.00 87.62 73 LEU A O 1
ATOM 564 N N . ILE A 1 74 ? -7.052 7.047 4.270 1.00 87.62 74 ILE A N 1
ATOM 565 C CA . ILE A 1 74 ? -7.582 8.416 4.348 1.00 87.62 74 ILE A CA 1
ATOM 566 C C . ILE A 1 74 ? -9.000 8.412 4.924 1.00 87.62 74 ILE A C 1
ATOM 568 O O . ILE A 1 74 ? -9.292 9.223 5.790 1.00 87.62 74 ILE A O 1
ATOM 572 N N . ALA A 1 75 ? -9.860 7.473 4.512 1.00 85.75 75 ALA A N 1
ATOM 573 C CA . ALA A 1 75 ? -11.192 7.342 5.101 1.00 85.75 75 ALA A CA 1
ATOM 574 C C . ALA A 1 75 ? -11.127 7.054 6.611 1.00 85.75 75 ALA A C 1
ATOM 576 O O . ALA A 1 75 ? -11.877 7.652 7.367 1.00 85.75 75 ALA A O 1
ATOM 577 N N . VAL A 1 76 ? -10.197 6.202 7.062 1.00 81.94 76 VAL A N 1
ATOM 578 C CA . VAL A 1 76 ? -9.981 5.943 8.498 1.00 81.94 76 VAL A CA 1
ATOM 579 C C . VAL A 1 76 ? -9.549 7.207 9.241 1.00 81.94 76 VAL A C 1
ATOM 581 O O . VAL A 1 76 ? -10.062 7.450 10.326 1.00 81.94 76 VAL A O 1
ATOM 584 N N . VAL A 1 77 ? -8.639 8.010 8.675 1.00 82.00 77 VAL A N 1
ATOM 585 C CA . VAL A 1 77 ? -8.226 9.291 9.278 1.00 82.00 77 VAL A CA 1
ATOM 586 C C . VAL A 1 77 ? -9.404 10.258 9.350 1.00 82.00 77 VAL A C 1
ATOM 588 O O . VAL A 1 77 ? -9.674 10.784 10.421 1.00 82.00 77 VAL A O 1
ATOM 591 N N . ASN A 1 78 ? -10.134 10.432 8.248 1.00 81.12 78 ASN A N 1
ATOM 592 C CA . ASN A 1 78 ? -11.245 11.379 8.165 1.00 81.12 78 ASN A CA 1
ATOM 593 C C . ASN A 1 78 ? -12.430 10.979 9.057 1.00 81.12 78 ASN A C 1
ATOM 595 O O . ASN A 1 78 ? -13.085 11.846 9.613 1.00 81.12 78 ASN A O 1
ATOM 599 N N . CYS A 1 79 ? -12.720 9.683 9.216 1.00 70.19 79 CYS A N 1
ATOM 600 C CA . CYS A 1 79 ? -13.769 9.217 10.131 1.00 70.19 79 CYS A CA 1
ATOM 601 C C . CYS A 1 79 ? -13.406 9.402 11.612 1.00 70.19 79 CYS A C 1
ATOM 603 O O . CYS A 1 79 ? -14.292 9.323 12.457 1.00 70.19 79 CYS A O 1
ATOM 605 N N . TRP A 1 80 ? -12.122 9.586 11.925 1.00 63.12 80 TRP A N 1
ATOM 606 C CA . TRP A 1 80 ? -11.628 9.786 13.287 1.00 63.12 80 TRP A CA 1
ATOM 607 C C . TRP A 1 80 ? -11.242 11.239 13.587 1.00 63.12 80 TRP A C 1
ATOM 609 O O . TRP A 1 80 ? -10.950 11.551 14.739 1.00 63.12 80 TRP A O 1
ATOM 619 N N . GLU A 1 81 ? -11.226 12.130 12.595 1.00 58.19 81 GLU A N 1
ATOM 620 C CA . GLU A 1 81 ? -11.192 13.566 12.864 1.00 58.19 81 GLU A CA 1
ATOM 621 C C . GLU A 1 81 ? -12.579 13.951 13.404 1.00 58.19 81 GLU A C 1
ATOM 623 O O . GLU A 1 81 ? -13.569 13.766 12.689 1.00 58.19 81 GLU A O 1
ATOM 628 N N . PRO A 1 82 ? -12.701 14.396 14.674 1.00 46.19 82 PRO A N 1
ATOM 629 C CA . PRO A 1 82 ? -13.973 14.908 15.157 1.00 46.19 82 PRO A CA 1
ATOM 630 C C . PRO A 1 82 ? -14.369 16.045 14.219 1.00 46.19 82 PRO A C 1
ATOM 632 O O . PRO A 1 82 ? -13.570 16.946 13.972 1.00 46.19 82 PRO A O 1
ATOM 635 N N . SER A 1 83 ? -15.560 15.940 13.627 1.00 53.06 83 SER A N 1
ATOM 636 C CA . SER A 1 83 ? -16.134 17.044 12.867 1.00 53.06 83 SER A CA 1
ATOM 637 C C . SER A 1 83 ? -16.211 18.235 13.818 1.00 53.06 83 SER A C 1
ATOM 639 O O . SER A 1 83 ? -16.890 18.130 14.839 1.00 53.06 83 SER A O 1
ATOM 641 N N . GLU A 1 84 ? -15.430 19.280 13.538 1.00 45.97 84 GLU A N 1
ATOM 642 C CA . GLU A 1 84 ? -15.521 20.565 14.244 1.00 45.97 84 GLU A CA 1
ATOM 643 C C . GLU A 1 84 ? -16.943 21.134 14.177 1.00 45.97 84 GLU A C 1
ATOM 645 O O . GLU A 1 84 ? -17.607 20.967 13.122 1.00 45.97 84 GLU A O 1
#

Radius of gyration: 12.41 Å; Cα contacts (8 Å, |Δi|>4): 92; chains: 1; bounding box: 30×30×29 Å

pLDDT: mean 88.25, std 10.6, range [45.97, 96.44]

Mean predicted aligned error: 4.42 Å

Foldseek 3Di:
DQLLVQLLVLLVQLLVCLVVVNQVSNLVSLVSSLVSHDCVVPVVLNVLSVVLNPDDSNDPVSNVSSVVSNVVSVVVVVVPPPDD

Secondary structure (DSSP, 8-state):
-HHHHHHHHHHHHHHHHHHTT-HHHHHHHHHHHHHHS-TTT-HHHHHHHHHHHTS-TT-HHHHHHHHHHHHHHHHHHHHHS---